Protein AF-A0A3Q2CWY0-F1 (afdb_monomer_lite)

Radius of gyration: 24.49 Å; chains: 1; bounding box: 46×62×68 Å

InterPro domains:
  IPR051336 Rho GTPase-activating Guanine Nucleotide Exchange Factors [PTHR22826] (8-71)

pLDDT: mean 77.72, std 17.14, range [37.5, 96.75]

Organism: Cyprinodon variegatus (NCBI:txid28743)

Sequence (112 aa):
SAHFPFRMLQEIRPLLAVDIIEQLHRQFALLSGGRGKDGAPIITFPEYSGFSEVPEEDFLNVVTYLTSIPRILGLFHPKLDSWTGWFRLWLSAELLITNQRKLLIQMLLRGK

Structure (mmCIF, N/CA/C/O backbone):
data_AF-A0A3Q2CWY0-F1
#
_entry.id   AF-A0A3Q2CWY0-F1
#
loop_
_atom_site.group_PDB
_atom_site.id
_atom_site.type_symbol
_atom_site.label_atom_id
_atom_site.label_alt_id
_atom_site.label_comp_id
_atom_site.label_asym_id
_atom_site.label_entity_id
_atom_site.label_seq_id
_atom_site.pdbx_PDB_ins_code
_atom_site.Cartn_x
_atom_site.Cartn_y
_atom_site.Cartn_z
_atom_site.occupancy
_atom_site.B_iso_or_equiv
_atom_site.auth_seq_id
_atom_site.auth_co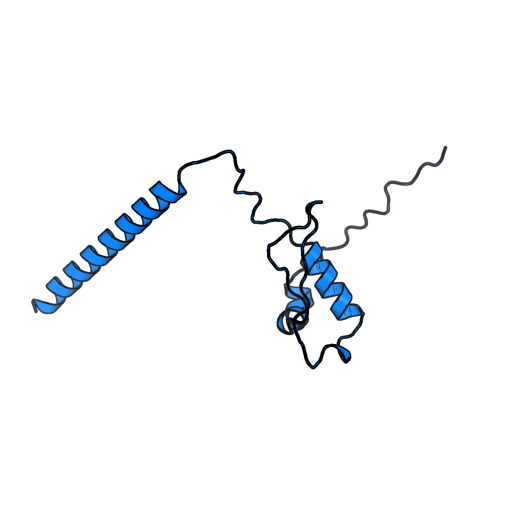mp_id
_atom_site.auth_asym_id
_atom_site.auth_atom_id
_atom_site.pdbx_PDB_model_num
ATOM 1 N N . SER A 1 1 ? 8.763 35.022 -26.796 1.00 37.50 1 SER A N 1
ATOM 2 C CA . SER A 1 1 ? 9.595 34.229 -25.875 1.00 37.50 1 SER A CA 1
ATOM 3 C C . SER A 1 1 ? 8.795 34.028 -24.600 1.00 37.50 1 SER A C 1
ATOM 5 O O . SER A 1 1 ? 8.627 34.980 -23.849 1.00 37.50 1 SER A O 1
ATOM 7 N N . ALA A 1 2 ? 8.150 32.869 -24.439 1.00 42.91 2 ALA A N 1
ATOM 8 C CA . ALA A 1 2 ? 7.319 32.585 -23.271 1.00 42.91 2 ALA A CA 1
ATOM 9 C C . ALA A 1 2 ? 8.239 32.210 -22.105 1.00 42.91 2 ALA A C 1
ATOM 11 O O . ALA A 1 2 ? 8.712 31.082 -21.998 1.00 42.91 2 ALA A O 1
ATOM 12 N N . HIS A 1 3 ? 8.543 33.201 -21.273 1.00 54.94 3 HIS A N 1
ATOM 13 C CA . HIS A 1 3 ? 9.201 33.002 -19.994 1.00 54.94 3 HIS A CA 1
ATOM 14 C C . HIS A 1 3 ? 8.163 32.380 -19.056 1.00 54.94 3 HIS A C 1
ATOM 16 O O . HIS A 1 3 ? 7.392 33.099 -18.427 1.00 54.94 3 HIS A O 1
ATOM 22 N N . PHE A 1 4 ? 8.069 31.049 -19.038 1.00 52.84 4 PHE A N 1
ATOM 23 C CA . PHE A 1 4 ? 7.292 30.347 -18.021 1.00 52.84 4 PHE A CA 1
ATOM 24 C C . PHE A 1 4 ? 7.983 30.595 -16.679 1.00 52.84 4 PHE A C 1
ATOM 26 O O . PHE A 1 4 ? 9.114 30.137 -16.491 1.00 52.84 4 PHE A O 1
ATOM 33 N N . PRO A 1 5 ? 7.376 31.364 -15.759 1.00 52.50 5 PRO A N 1
ATOM 34 C CA . PRO A 1 5 ? 8.017 31.632 -14.494 1.00 52.50 5 PRO A CA 1
ATOM 35 C C . PRO A 1 5 ? 8.062 30.315 -13.717 1.00 52.50 5 PRO A C 1
ATOM 37 O O . PRO A 1 5 ? 7.035 29.678 -13.490 1.00 52.50 5 PRO A O 1
ATOM 40 N N . PHE A 1 6 ? 9.267 29.940 -13.294 1.00 49.19 6 PHE A N 1
ATOM 41 C CA . PHE A 1 6 ? 9.625 28.853 -12.371 1.00 49.19 6 PHE A CA 1
ATOM 42 C C . PHE A 1 6 ? 8.991 29.011 -10.964 1.00 49.19 6 PHE A C 1
ATOM 44 O O . PHE A 1 6 ? 9.577 28.664 -9.945 1.00 49.19 6 PHE A O 1
ATOM 51 N N . ARG A 1 7 ? 7.787 29.581 -10.879 1.00 46.03 7 ARG A N 1
ATOM 52 C CA . ARG A 1 7 ? 7.174 30.128 -9.666 1.00 46.03 7 ARG A CA 1
ATOM 53 C C . ARG A 1 7 ? 5.864 29.422 -9.297 1.00 46.03 7 ARG A C 1
ATOM 55 O O . ARG A 1 7 ? 4.960 30.056 -8.770 1.00 46.03 7 ARG A O 1
ATOM 62 N N . MET A 1 8 ? 5.762 28.124 -9.589 1.00 53.72 8 MET A N 1
ATOM 63 C CA . MET A 1 8 ? 4.641 27.269 -9.160 1.00 53.72 8 MET A CA 1
ATOM 64 C C . MET A 1 8 ? 5.075 25.964 -8.483 1.00 53.72 8 MET A C 1
ATOM 66 O O . MET A 1 8 ? 4.229 25.131 -8.182 1.00 53.72 8 MET A O 1
ATOM 70 N N . LEU A 1 9 ? 6.362 25.787 -8.166 1.00 56.34 9 LEU A N 1
ATOM 71 C CA . LEU A 1 9 ? 6.757 24.822 -7.135 1.00 56.34 9 LEU A CA 1
ATOM 72 C C . LEU A 1 9 ? 6.493 25.460 -5.769 1.00 56.34 9 LEU A C 1
ATOM 74 O O . LEU A 1 9 ? 7.405 25.702 -4.985 1.00 56.34 9 LEU A O 1
ATOM 78 N N . GLN A 1 10 ? 5.234 25.823 -5.521 1.00 49.78 10 GLN A N 1
ATOM 79 C CA . GLN A 1 10 ? 4.768 26.001 -4.159 1.00 49.78 10 GLN A CA 1
ATOM 80 C C . GLN A 1 10 ? 5.096 24.675 -3.465 1.00 49.78 10 GLN A C 1
ATOM 82 O O . GLN A 1 10 ? 4.799 23.617 -4.020 1.00 49.78 10 GLN A O 1
ATOM 87 N N . GLU A 1 11 ? 5.802 24.718 -2.338 1.00 50.69 11 GLU A N 1
ATOM 88 C CA . GLU A 1 11 ? 6.129 23.535 -1.545 1.00 50.69 11 GLU A CA 1
ATOM 89 C C . GLU A 1 11 ? 4.820 22.897 -1.063 1.00 50.69 11 GLU A C 1
ATOM 91 O O . GLU A 1 11 ? 4.323 23.180 0.026 1.00 50.69 11 GLU A O 1
ATOM 96 N N . ILE A 1 12 ? 4.199 22.075 -1.909 1.00 62.41 12 ILE A N 1
ATOM 97 C CA . ILE A 1 12 ? 3.068 21.248 -1.520 1.00 62.41 12 ILE A CA 1
ATOM 98 C C . ILE A 1 12 ? 3.667 20.230 -0.563 1.00 62.41 12 ILE A C 1
ATOM 100 O O . ILE A 1 12 ? 4.416 19.341 -0.976 1.00 62.41 12 ILE A O 1
ATOM 104 N N . ARG A 1 13 ? 3.389 20.410 0.734 1.00 75.75 13 ARG A N 1
ATOM 105 C CA . ARG A 1 13 ? 3.728 19.423 1.757 1.00 75.75 13 ARG A CA 1
ATOM 106 C C . ARG A 1 13 ? 3.235 18.060 1.249 1.00 75.75 13 ARG A C 1
ATOM 108 O O . ARG A 1 13 ? 2.053 17.951 0.921 1.00 75.75 13 ARG A O 1
ATOM 115 N N . PRO A 1 14 ? 4.103 17.040 1.163 1.00 82.25 14 PRO A N 1
ATOM 116 C CA . PRO A 1 14 ? 3.679 15.723 0.716 1.00 82.25 14 PRO A CA 1
ATOM 117 C C . PRO A 1 14 ? 2.610 15.186 1.669 1.00 82.25 14 PRO A C 1
ATOM 119 O O . PRO A 1 14 ? 2.751 15.315 2.886 1.00 82.25 14 PRO A O 1
ATOM 122 N N . LEU A 1 15 ? 1.557 14.588 1.111 1.00 88.06 15 LEU A N 1
ATOM 123 C CA . LEU A 1 15 ? 0.518 13.915 1.884 1.00 88.06 15 LEU A CA 1
ATOM 124 C C . LEU A 1 15 ? 1.159 12.759 2.663 1.00 88.06 15 LEU A C 1
ATOM 126 O O . LEU A 1 15 ? 1.722 11.842 2.058 1.00 88.06 15 LEU A O 1
ATOM 130 N N . LEU A 1 16 ? 1.138 12.816 3.994 1.00 90.75 16 LEU A N 1
ATOM 131 C CA . LEU A 1 16 ? 1.760 11.797 4.836 1.00 90.75 16 LEU A CA 1
ATOM 132 C C . LEU A 1 16 ? 0.740 10.731 5.238 1.00 90.75 16 LEU A C 1
ATOM 134 O O . LEU A 1 16 ? -0.451 10.999 5.348 1.00 90.75 16 LEU A O 1
ATOM 138 N N . ALA A 1 17 ? 1.229 9.534 5.570 1.00 92.62 17 ALA A N 1
ATOM 139 C CA . ALA A 1 17 ? 0.386 8.438 6.060 1.00 92.62 17 ALA A CA 1
ATOM 140 C C . ALA A 1 17 ? -0.456 8.857 7.271 1.00 92.62 17 ALA A C 1
ATOM 142 O O . ALA A 1 17 ? -1.616 8.487 7.385 1.00 92.62 17 ALA A O 1
ATOM 143 N N . VAL A 1 18 ? 0.146 9.648 8.167 1.00 93.25 18 VAL A N 1
ATOM 144 C CA . VAL A 1 18 ? -0.503 10.153 9.382 1.00 93.25 18 VAL A CA 1
ATOM 145 C C . VAL A 1 18 ? -1.672 11.087 9.072 1.00 93.25 18 VAL A C 1
ATOM 147 O O . VAL A 1 18 ? -2.608 11.146 9.858 1.00 93.25 18 VAL A O 1
ATOM 150 N N . ASP A 1 19 ? -1.646 11.774 7.926 1.00 93.75 19 ASP A N 1
ATOM 151 C CA . ASP A 1 19 ? -2.724 12.676 7.523 1.00 93.75 19 ASP A CA 1
ATOM 152 C C . ASP A 1 19 ? -3.958 11.890 7.020 1.00 93.75 19 ASP A C 1
ATOM 154 O O . ASP A 1 19 ? -5.049 12.450 6.976 1.00 93.75 19 ASP A O 1
ATOM 158 N N . ILE A 1 20 ? -3.805 10.604 6.655 1.00 95.06 20 ILE A N 1
ATOM 159 C CA . ILE A 1 20 ? -4.865 9.777 6.042 1.00 95.06 20 ILE A CA 1
ATOM 160 C C . ILE A 1 20 ? -4.987 8.358 6.631 1.00 95.06 20 ILE A C 1
ATOM 162 O O . ILE A 1 20 ? -5.447 7.421 5.972 1.00 95.06 20 ILE A O 1
ATOM 166 N N . ILE A 1 21 ? -4.513 8.159 7.862 1.00 95.31 21 ILE A N 1
ATOM 167 C CA . ILE A 1 21 ? -4.368 6.823 8.461 1.00 95.31 21 ILE A CA 1
ATOM 168 C C . ILE A 1 21 ? -5.708 6.079 8.569 1.00 95.31 21 ILE A C 1
ATOM 170 O O . ILE A 1 21 ? -5.777 4.880 8.303 1.00 95.31 21 ILE A O 1
ATOM 174 N N . GLU A 1 22 ? -6.787 6.802 8.864 1.00 95.19 22 GLU A N 1
ATOM 175 C CA . GLU A 1 22 ? -8.138 6.244 8.965 1.00 95.19 22 GLU A CA 1
ATOM 176 C C . GLU A 1 22 ? -8.657 5.751 7.609 1.00 95.19 22 GLU A C 1
ATOM 178 O O . GLU A 1 22 ? -9.284 4.694 7.524 1.00 95.19 22 GLU A O 1
ATOM 183 N N . GLN A 1 23 ? -8.359 6.468 6.523 1.00 95.50 23 GLN A N 1
ATOM 184 C CA . GLN A 1 23 ? -8.700 6.050 5.165 1.00 95.50 23 GLN A CA 1
ATOM 185 C C . GLN A 1 23 ? -7.894 4.813 4.757 1.00 95.50 23 GLN A C 1
ATOM 187 O O . GLN A 1 23 ? -8.451 3.880 4.176 1.00 95.50 23 GLN A O 1
ATOM 192 N N . LEU A 1 24 ? -6.603 4.765 5.104 1.00 95.00 24 LEU A N 1
ATOM 193 C CA . LEU A 1 24 ? -5.748 3.605 4.839 1.00 95.00 24 LEU A CA 1
ATOM 194 C C . LEU A 1 24 ? -6.234 2.350 5.579 1.00 95.00 24 LEU A C 1
ATOM 196 O O . LEU A 1 24 ? -6.207 1.258 5.008 1.00 95.00 24 LEU A O 1
ATOM 200 N N . HIS A 1 25 ? -6.742 2.493 6.807 1.00 94.44 25 HIS A N 1
ATOM 201 C CA . HIS A 1 25 ? -7.314 1.386 7.582 1.00 94.44 25 HIS A CA 1
ATOM 202 C C . HIS A 1 25 ? -8.585 0.785 6.971 1.00 94.44 25 HIS A C 1
ATOM 204 O O . HIS A 1 25 ? -8.893 -0.371 7.253 1.00 94.44 25 HIS A O 1
ATOM 210 N N . ARG A 1 26 ? -9.304 1.511 6.104 1.00 94.69 26 ARG A N 1
ATOM 211 C CA . ARG A 1 26 ? -10.453 0.947 5.369 1.00 94.69 26 ARG A CA 1
ATOM 212 C C . ARG A 1 26 ? -10.026 -0.073 4.311 1.00 94.69 26 ARG A C 1
ATOM 214 O O . ARG A 1 26 ? -10.850 -0.868 3.878 1.00 94.69 26 ARG A O 1
ATOM 221 N N . GLN A 1 27 ? -8.756 -0.046 3.894 1.00 94.31 27 GLN A N 1
ATOM 222 C CA . GLN A 1 27 ? -8.140 -1.001 2.964 1.00 94.31 27 GLN A CA 1
ATOM 223 C C . GLN A 1 27 ? -8.894 -1.198 1.637 1.00 94.31 27 GLN A C 1
ATOM 225 O O . GLN A 1 27 ? -8.757 -2.234 0.993 1.00 94.31 27 GLN A O 1
ATOM 230 N N . PHE A 1 28 ? -9.640 -0.189 1.178 1.00 95.69 28 PHE A N 1
ATOM 231 C CA . PHE A 1 28 ? -10.353 -0.248 -0.101 1.00 95.69 28 PHE A CA 1
ATOM 232 C C . PHE A 1 28 ? -9.429 -0.138 -1.325 1.00 95.69 28 PHE A C 1
ATOM 234 O O . PHE A 1 28 ? -9.847 -0.409 -2.448 1.00 95.69 28 PHE A O 1
ATOM 241 N N . ALA A 1 29 ? -8.173 0.262 -1.117 1.00 96.06 29 ALA A N 1
ATOM 242 C CA . ALA A 1 29 ? -7.117 0.275 -2.117 1.00 96.06 29 ALA A CA 1
ATOM 243 C C . ALA A 1 29 ? -5.790 -0.144 -1.472 1.00 96.06 29 ALA A C 1
ATOM 245 O O . ALA A 1 29 ? -5.475 0.254 -0.349 1.00 96.06 29 ALA A O 1
ATOM 246 N N . LEU A 1 30 ? -5.005 -0.952 -2.181 1.00 93.00 30 LEU A N 1
ATOM 247 C CA . LEU A 1 30 ? -3.765 -1.544 -1.683 1.00 93.00 30 LEU A CA 1
ATOM 248 C C . LEU A 1 30 ? -2.670 -1.473 -2.746 1.00 93.00 30 LEU A C 1
ATOM 250 O O . LEU A 1 30 ? -2.912 -1.729 -3.925 1.00 93.00 30 LEU A O 1
ATOM 254 N N . LEU A 1 31 ? -1.437 -1.192 -2.327 1.00 92.12 31 LEU A N 1
ATOM 255 C CA . LEU A 1 31 ? -0.267 -1.307 -3.193 1.00 92.12 31 LEU A CA 1
ATOM 256 C C . LEU A 1 31 ? 0.217 -2.765 -3.201 1.00 92.12 31 LEU A C 1
ATOM 258 O O . LEU A 1 31 ? 0.767 -3.246 -2.215 1.00 92.12 31 LEU A O 1
ATOM 262 N N . SER A 1 32 ? 0.046 -3.465 -4.324 1.00 83.94 32 SER A N 1
ATOM 263 C CA . SER A 1 32 ? 0.305 -4.915 -4.446 1.00 83.94 32 SER A CA 1
ATOM 264 C C . SER A 1 32 ? 1.792 -5.322 -4.428 1.00 83.94 32 SER A C 1
ATOM 266 O O . SER A 1 32 ? 2.123 -6.497 -4.556 1.00 83.94 32 SER A O 1
ATOM 268 N N . GLY A 1 33 ? 2.715 -4.362 -4.313 1.00 81.81 33 GLY A N 1
ATOM 269 C CA . GLY A 1 33 ? 4.168 -4.573 -4.383 1.00 81.81 33 GLY A CA 1
ATOM 270 C C . GLY A 1 33 ? 4.716 -4.797 -5.802 1.00 81.81 33 GLY A C 1
ATOM 271 O O . GLY A 1 33 ? 5.888 -4.514 -6.054 1.00 81.81 33 GLY A O 1
ATOM 272 N N . GLY A 1 34 ? 3.876 -5.240 -6.744 1.00 84.38 34 GLY A N 1
ATOM 273 C CA . GLY A 1 34 ? 4.208 -5.374 -8.162 1.00 84.38 34 GLY A CA 1
ATOM 274 C C . GLY A 1 34 ? 4.261 -4.036 -8.909 1.00 84.38 34 GLY A C 1
ATOM 275 O O . GLY A 1 34 ? 3.725 -3.017 -8.463 1.00 84.38 34 GLY A O 1
ATOM 276 N N . ARG A 1 35 ? 4.905 -4.044 -10.082 1.00 85.00 35 ARG A N 1
ATOM 277 C CA . ARG A 1 35 ? 4.940 -2.904 -11.006 1.00 85.00 35 ARG A CA 1
ATOM 278 C C . ARG A 1 35 ? 4.550 -3.312 -12.418 1.00 85.00 35 ARG A C 1
ATOM 280 O O . ARG A 1 35 ? 4.841 -4.428 -12.849 1.00 85.00 35 ARG A O 1
ATOM 287 N N . GLY A 1 36 ? 3.903 -2.386 -13.119 1.00 85.50 36 GLY A N 1
ATOM 288 C CA . GLY A 1 36 ? 3.647 -2.488 -14.549 1.00 85.50 36 GLY A CA 1
ATOM 289 C C . GLY A 1 36 ? 4.946 -2.510 -15.356 1.00 85.50 36 GLY A C 1
ATOM 290 O O . GLY A 1 36 ? 6.040 -2.289 -14.831 1.00 85.50 36 GLY A O 1
ATOM 291 N N . LYS A 1 37 ? 4.831 -2.767 -16.661 1.00 86.88 37 LYS A N 1
ATOM 292 C CA . LYS A 1 37 ? 5.983 -2.828 -17.582 1.00 86.88 37 LYS A CA 1
ATOM 293 C C . LYS A 1 37 ? 6.766 -1.509 -17.661 1.00 86.88 37 LYS A C 1
ATOM 295 O O . LYS A 1 37 ? 7.959 -1.521 -17.930 1.00 86.88 37 LYS A O 1
ATOM 300 N N . ASP A 1 38 ? 6.091 -0.398 -17.413 1.00 87.12 38 ASP A N 1
ATOM 301 C CA . ASP A 1 38 ? 6.606 0.972 -17.340 1.00 87.12 38 ASP A CA 1
ATOM 302 C C . ASP A 1 38 ? 7.152 1.346 -15.950 1.00 87.12 38 ASP A C 1
ATOM 304 O O . ASP A 1 38 ? 7.643 2.453 -15.737 1.00 87.12 38 ASP A O 1
ATOM 308 N N . GLY A 1 39 ? 7.074 0.430 -14.984 1.00 82.50 39 GLY A N 1
ATOM 309 C CA . GLY A 1 39 ? 7.437 0.702 -13.604 1.00 82.50 39 GLY A CA 1
ATOM 310 C C . GLY A 1 39 ? 6.353 1.438 -12.815 1.00 82.50 39 GLY A C 1
ATOM 311 O O . GLY A 1 39 ? 6.648 1.840 -11.687 1.00 82.50 39 GLY A O 1
ATOM 312 N N . ALA A 1 40 ? 5.132 1.601 -13.335 1.00 85.62 40 ALA A N 1
ATOM 313 C CA . ALA A 1 40 ? 4.024 2.173 -12.573 1.00 85.62 40 ALA A CA 1
ATOM 314 C C . ALA A 1 40 ? 3.621 1.249 -11.403 1.00 85.62 40 ALA A C 1
ATOM 316 O O . ALA A 1 40 ? 3.684 0.021 -11.541 1.00 85.62 40 ALA A O 1
ATOM 317 N N . PRO A 1 41 ? 3.237 1.799 -10.235 1.00 88.31 41 PRO A N 1
ATOM 318 C CA . PRO A 1 41 ? 2.739 0.998 -9.121 1.00 88.31 41 PRO A CA 1
ATOM 319 C C . PRO A 1 41 ? 1.455 0.259 -9.514 1.00 88.31 41 PRO A C 1
ATOM 321 O O . PRO A 1 41 ? 0.553 0.848 -10.104 1.00 88.31 41 PRO A O 1
ATOM 324 N N . ILE A 1 42 ? 1.354 -1.024 -9.160 1.00 91.00 42 ILE A N 1
ATOM 325 C CA . ILE A 1 42 ? 0.106 -1.777 -9.327 1.00 91.00 42 ILE A CA 1
ATOM 326 C C . ILE A 1 42 ? -0.729 -1.615 -8.056 1.00 91.00 42 ILE A C 1
ATOM 328 O O . ILE A 1 42 ? -0.388 -2.160 -6.999 1.00 91.00 42 ILE A O 1
ATOM 332 N N . ILE A 1 43 ? -1.832 -0.881 -8.177 1.00 93.38 43 ILE A N 1
ATOM 333 C CA . ILE A 1 43 ? -2.831 -0.709 -7.120 1.00 93.38 43 ILE A CA 1
ATOM 334 C C . ILE A 1 43 ? -3.949 -1.730 -7.330 1.00 93.38 43 ILE A C 1
ATOM 336 O O . ILE A 1 43 ? -4.393 -1.960 -8.453 1.00 93.38 43 ILE A O 1
ATOM 340 N N . THR A 1 44 ? -4.379 -2.371 -6.250 1.00 93.88 44 THR A N 1
ATOM 341 C CA . THR A 1 44 ? -5.483 -3.335 -6.228 1.00 93.88 44 THR A CA 1
ATOM 342 C C . THR A 1 44 ? -6.625 -2.788 -5.386 1.00 93.88 44 THR A C 1
ATOM 344 O O . THR A 1 44 ? -6.384 -2.218 -4.325 1.00 93.88 44 THR A O 1
ATOM 347 N N . PHE A 1 45 ? -7.854 -2.999 -5.849 1.00 94.62 45 PHE A N 1
ATOM 348 C CA . PHE A 1 45 ? -9.084 -2.638 -5.149 1.00 94.62 45 PHE A CA 1
ATOM 349 C C . PHE A 1 45 ? -9.772 -3.931 -4.696 1.00 94.62 45 PHE A C 1
ATOM 351 O O . PHE A 1 45 ? -10.418 -4.585 -5.519 1.00 94.62 45 PHE A O 1
ATOM 358 N N . PRO A 1 46 ? -9.547 -4.385 -3.449 1.00 93.94 46 PRO A N 1
ATOM 359 C CA . PRO A 1 46 ? -10.245 -5.549 -2.918 1.00 93.94 46 PRO A CA 1
ATOM 360 C C . PRO A 1 46 ? -11.738 -5.253 -2.732 1.00 93.94 46 PRO A C 1
ATOM 362 O O . PRO A 1 46 ? -12.183 -4.107 -2.800 1.00 93.94 46 PRO A O 1
ATOM 365 N N . GLU A 1 47 ? -12.516 -6.298 -2.461 1.00 94.12 47 GLU A N 1
ATOM 366 C CA . GLU A 1 47 ? -13.911 -6.129 -2.071 1.00 94.12 47 GLU A CA 1
ATOM 367 C C . GLU A 1 47 ? -13.994 -5.352 -0.750 1.00 94.12 47 GLU A C 1
ATOM 369 O O . GLU A 1 47 ? -13.446 -5.765 0.273 1.00 94.12 47 GLU A O 1
ATOM 374 N N . TYR A 1 48 ? -14.677 -4.210 -0.785 1.00 94.12 48 TYR A N 1
ATOM 375 C CA . TYR A 1 48 ? -14.942 -3.372 0.376 1.00 94.12 48 TYR A CA 1
ATOM 376 C C . TYR A 1 48 ? -16.407 -2.937 0.336 1.00 94.12 48 TYR A C 1
ATOM 378 O O . TYR A 1 48 ? -16.818 -2.183 -0.545 1.00 94.12 48 TYR A O 1
ATOM 386 N N . SER A 1 49 ? -17.210 -3.422 1.285 1.00 92.88 49 SER A N 1
ATOM 387 C CA . SER A 1 49 ? -18.667 -3.225 1.284 1.00 92.88 49 SER A CA 1
ATOM 388 C C . SER A 1 49 ? -19.089 -1.757 1.396 1.00 92.88 49 SER A C 1
ATOM 390 O O . SER A 1 49 ? -20.148 -1.393 0.903 1.00 92.88 49 SER A O 1
ATOM 392 N N . GLY A 1 50 ? -18.258 -0.912 2.015 1.00 93.12 50 GLY A N 1
ATOM 393 C CA . GLY A 1 50 ? -18.491 0.528 2.148 1.00 93.12 50 GLY A CA 1
ATOM 394 C C . GLY A 1 50 ? -17.938 1.364 0.993 1.00 93.12 50 GLY A C 1
ATOM 395 O O . GLY A 1 50 ? -17.863 2.581 1.123 1.00 93.12 50 GLY A O 1
ATOM 396 N N . PHE A 1 51 ? -17.497 0.757 -0.118 1.00 93.50 51 PHE A N 1
ATOM 397 C CA . PHE A 1 51 ? -16.804 1.494 -1.184 1.00 93.50 51 PHE A CA 1
ATOM 398 C C . PHE A 1 51 ? -17.662 2.599 -1.804 1.00 93.50 51 PHE A C 1
ATOM 400 O O . PHE A 1 51 ? -17.154 3.677 -2.090 1.00 93.50 51 PHE A O 1
ATOM 407 N N . SER A 1 52 ? -18.969 2.366 -1.946 1.00 92.94 52 SER A N 1
ATOM 408 C CA . SER A 1 52 ? -19.920 3.362 -2.459 1.00 92.94 52 SER A CA 1
ATOM 409 C C . SER A 1 52 ? -20.085 4.587 -1.559 1.00 92.94 52 SER A C 1
ATOM 411 O O . SER A 1 52 ? -20.583 5.609 -2.018 1.00 92.94 52 SER A O 1
ATOM 413 N N . GLU A 1 53 ? -19.706 4.480 -0.286 1.00 95.25 53 GLU A N 1
ATOM 414 C CA . GLU A 1 53 ? -19.810 5.552 0.708 1.00 95.25 53 GLU A CA 1
ATOM 415 C C . GLU A 1 53 ? -18.489 6.318 0.877 1.00 95.25 53 GLU A C 1
ATOM 417 O O . GLU A 1 53 ? -18.442 7.303 1.612 1.00 95.25 53 GLU A O 1
ATOM 422 N N . VAL A 1 54 ? -17.408 5.886 0.212 1.00 95.00 54 VAL A N 1
ATOM 423 C CA . VAL A 1 54 ? -16.106 6.561 0.274 1.00 95.00 54 VAL A CA 1
ATOM 424 C C . VAL A 1 54 ? -16.194 7.901 -0.467 1.00 95.00 54 VAL A C 1
ATOM 426 O O . VAL A 1 54 ? -16.485 7.910 -1.665 1.00 95.00 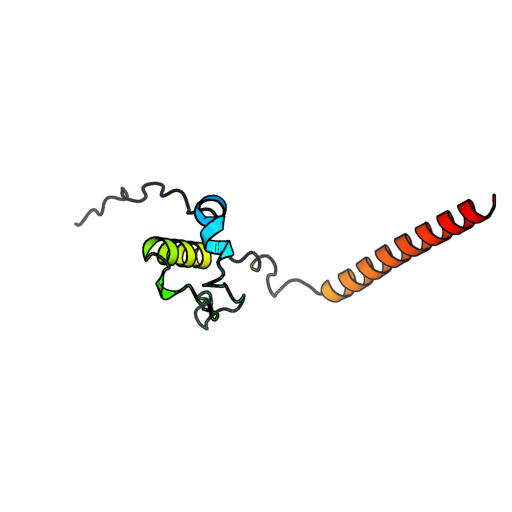54 VAL A O 1
ATOM 429 N N . PRO A 1 55 ? -15.910 9.036 0.200 1.00 96.75 55 PRO A N 1
ATOM 430 C CA . PRO A 1 55 ? -15.835 10.330 -0.466 1.00 96.75 55 PRO A CA 1
ATOM 431 C C . PRO A 1 55 ? -14.763 10.343 -1.562 1.00 96.75 55 PRO A C 1
ATOM 433 O O . PRO A 1 55 ? -13.692 9.756 -1.404 1.00 96.75 55 PRO A O 1
ATOM 436 N N . GLU A 1 56 ? -15.010 11.077 -2.647 1.00 96.38 56 GLU A N 1
ATOM 437 C CA . GLU A 1 56 ? -14.048 11.214 -3.752 1.00 96.38 56 GLU A CA 1
ATOM 438 C C . GLU A 1 56 ? -12.689 11.752 -3.273 1.00 96.38 56 GLU A C 1
ATOM 440 O O . GLU A 1 56 ? -11.641 11.275 -3.702 1.00 96.38 56 GLU A O 1
ATOM 445 N N . GLU A 1 57 ? -12.696 12.688 -2.321 1.00 95.44 57 GLU A N 1
ATOM 446 C CA . GLU A 1 57 ? -11.480 13.230 -1.710 1.00 95.44 57 GLU A CA 1
ATOM 447 C C . GLU A 1 57 ? -10.668 12.154 -0.971 1.00 95.44 57 GLU A C 1
ATOM 449 O O . GLU A 1 57 ? -9.458 12.058 -1.168 1.00 95.44 57 GLU A O 1
ATOM 454 N N . ASP A 1 58 ? -11.319 11.296 -0.177 1.00 95.81 58 ASP A N 1
ATOM 455 C CA . ASP A 1 58 ? -10.659 10.187 0.527 1.00 95.81 58 ASP A CA 1
ATOM 456 C C . ASP A 1 58 ? -10.046 9.198 -0.472 1.00 95.81 58 ASP A C 1
ATOM 458 O O . ASP A 1 58 ? -8.912 8.740 -0.296 1.00 95.81 58 ASP A O 1
ATOM 462 N N . PHE A 1 59 ? -10.775 8.890 -1.546 1.00 95.81 59 PHE A N 1
ATOM 463 C CA . PHE A 1 59 ? -10.285 8.035 -2.621 1.00 95.81 59 PHE A CA 1
ATOM 464 C C . PHE A 1 59 ? -9.034 8.628 -3.283 1.00 95.81 59 PHE A C 1
ATOM 466 O O . PHE A 1 59 ? -8.007 7.949 -3.394 1.00 95.81 59 PHE A O 1
ATOM 473 N N . LEU A 1 60 ? -9.095 9.900 -3.685 1.00 95.56 60 LEU A N 1
ATOM 474 C CA . LEU A 1 60 ? -7.978 10.601 -4.317 1.00 95.56 60 LEU A CA 1
ATOM 475 C C . LEU A 1 60 ? -6.772 10.701 -3.385 1.00 95.56 60 LEU A C 1
ATOM 477 O O . LEU A 1 60 ? -5.646 10.469 -3.829 1.00 95.56 60 LEU A O 1
ATOM 481 N N . ASN A 1 61 ? -6.991 10.983 -2.103 1.00 95.06 61 ASN A N 1
ATOM 482 C CA . ASN A 1 61 ? -5.943 11.050 -1.091 1.00 95.06 61 ASN A CA 1
ATOM 483 C C . ASN A 1 61 ? -5.237 9.701 -0.922 1.00 95.06 61 ASN A C 1
ATOM 485 O O . ASN A 1 61 ? -4.006 9.645 -0.942 1.00 95.06 61 ASN A O 1
ATOM 489 N N . VAL A 1 62 ? -5.990 8.600 -0.841 1.00 95.81 62 VAL A N 1
ATOM 490 C CA . VAL A 1 62 ? -5.411 7.252 -0.746 1.00 95.81 62 VAL A CA 1
ATOM 491 C C . VAL A 1 62 ? -4.627 6.894 -2.008 1.00 95.81 62 VAL A C 1
ATOM 493 O O . VAL A 1 62 ? -3.482 6.459 -1.905 1.00 95.81 62 VAL A O 1
ATOM 496 N N . VAL A 1 63 ? -5.179 7.108 -3.205 1.00 94.12 63 VAL A N 1
ATOM 497 C CA . VAL A 1 63 ? -4.474 6.800 -4.465 1.00 94.12 63 VAL A CA 1
ATOM 498 C C . VAL A 1 63 ? -3.228 7.674 -4.635 1.00 94.12 63 VAL A C 1
ATOM 500 O O . VAL A 1 63 ? -2.164 7.170 -5.005 1.00 94.12 63 VAL A O 1
ATOM 503 N N . THR A 1 64 ? -3.316 8.963 -4.315 1.00 93.19 64 THR A N 1
ATOM 504 C CA . THR A 1 64 ? -2.176 9.892 -4.352 1.00 93.19 64 THR A CA 1
ATOM 505 C C . THR A 1 64 ? -1.095 9.454 -3.373 1.00 93.19 64 THR A C 1
ATOM 507 O O . THR A 1 64 ? 0.074 9.354 -3.745 1.00 93.19 64 THR A O 1
ATOM 510 N N . TYR A 1 65 ? -1.472 9.099 -2.145 1.00 93.38 65 TYR A N 1
ATOM 511 C CA . TYR A 1 65 ? -0.529 8.575 -1.168 1.00 93.38 65 TYR A CA 1
ATOM 512 C C . TYR A 1 65 ? 0.129 7.280 -1.663 1.00 93.38 65 TYR A C 1
ATOM 514 O O . TYR A 1 65 ? 1.355 7.224 -1.739 1.00 93.38 65 TYR A O 1
ATOM 522 N N . LEU A 1 66 ? -0.646 6.275 -2.088 1.00 92.81 66 LEU A N 1
ATOM 523 C CA . LEU A 1 66 ? -0.118 4.986 -2.558 1.00 92.81 66 LEU A CA 1
ATOM 524 C C . LEU A 1 66 ? 0.805 5.128 -3.779 1.00 92.81 66 LEU A C 1
ATOM 526 O O . LEU A 1 66 ? 1.807 4.417 -3.871 1.00 92.81 66 LEU A O 1
ATOM 530 N N . THR A 1 67 ? 0.499 6.045 -4.703 1.00 89.00 67 THR A N 1
ATOM 531 C CA . THR A 1 67 ? 1.354 6.333 -5.870 1.00 89.00 67 THR A CA 1
ATOM 532 C C . THR A 1 67 ? 2.600 7.142 -5.510 1.00 89.00 67 THR A C 1
ATOM 534 O O . THR A 1 67 ? 3.622 7.002 -6.184 1.00 89.00 67 THR A O 1
ATOM 537 N N . SER A 1 68 ? 2.550 7.932 -4.432 1.00 87.69 68 SER A N 1
ATOM 538 C CA . SER A 1 68 ? 3.695 8.696 -3.929 1.00 87.69 68 SER A CA 1
ATOM 539 C C . SER A 1 68 ? 4.732 7.841 -3.202 1.00 87.69 68 SER A C 1
ATOM 541 O O . SER A 1 68 ? 5.882 8.269 -3.117 1.00 87.69 68 SER A O 1
ATOM 543 N N . ILE A 1 69 ? 4.365 6.646 -2.704 1.00 86.06 69 ILE A N 1
ATOM 544 C CA . ILE A 1 69 ? 5.276 5.764 -1.960 1.00 86.06 69 ILE A CA 1
ATOM 545 C C . ILE A 1 69 ? 6.474 5.403 -2.857 1.00 86.06 69 ILE A C 1
ATOM 547 O O . ILE A 1 69 ? 6.340 4.619 -3.810 1.00 86.06 69 ILE A O 1
ATOM 551 N N . PRO A 1 70 ? 7.675 5.939 -2.561 1.00 72.00 70 PRO A N 1
ATOM 552 C CA . PRO A 1 70 ? 8.861 5.600 -3.317 1.00 72.00 70 PRO A CA 1
ATOM 553 C C . PRO A 1 70 ? 9.246 4.152 -3.010 1.00 72.00 70 PRO A C 1
ATOM 555 O O . PRO A 1 70 ? 8.969 3.610 -1.939 1.00 72.00 70 PRO A O 1
ATOM 558 N N . ARG A 1 71 ? 9.922 3.493 -3.953 1.00 65.94 71 ARG A N 1
ATOM 559 C CA . ARG A 1 71 ? 10.422 2.132 -3.728 1.00 65.94 71 ARG A CA 1
ATOM 560 C C . ARG A 1 71 ? 11.384 2.140 -2.539 1.00 65.94 71 ARG A C 1
ATOM 562 O O . ARG A 1 71 ? 12.526 2.552 -2.694 1.00 65.94 71 ARG A O 1
ATOM 569 N N . ILE A 1 72 ? 10.999 1.556 -1.407 1.00 55.12 72 ILE A N 1
ATOM 570 C CA . ILE A 1 72 ? 11.991 1.091 -0.420 1.00 55.12 72 ILE A CA 1
ATOM 571 C C . ILE A 1 72 ? 12.797 -0.089 -1.005 1.00 55.12 72 ILE A C 1
ATOM 573 O O . ILE A 1 72 ? 13.949 -0.317 -0.651 1.00 55.12 72 ILE A O 1
ATOM 577 N N . LEU A 1 73 ? 12.270 -0.757 -2.036 1.00 49.44 73 LEU A N 1
ATOM 578 C CA . LEU A 1 73 ? 12.967 -1.800 -2.787 1.00 49.44 73 LEU A CA 1
ATOM 579 C C . LEU A 1 73 ? 13.766 -1.247 -3.986 1.00 49.44 73 LEU A C 1
ATOM 581 O O . LEU A 1 73 ? 13.667 -1.756 -5.104 1.00 49.44 73 LEU A O 1
ATOM 585 N N . GLY A 1 74 ? 14.490 -0.148 -3.768 1.00 48.25 74 GLY A N 1
ATOM 586 C CA . GLY A 1 74 ? 15.563 0.359 -4.635 1.00 48.25 74 GLY A CA 1
ATOM 587 C C . GLY A 1 74 ? 16.964 0.177 -4.031 1.00 48.25 74 GLY A C 1
ATOM 588 O O . GLY A 1 74 ? 17.948 0.319 -4.746 1.00 48.25 74 GLY A O 1
ATOM 589 N N . LEU A 1 75 ? 17.064 -0.188 -2.745 1.00 47.84 75 LEU A N 1
ATOM 590 C CA . LEU A 1 75 ? 18.343 -0.498 -2.087 1.00 47.84 75 LEU A CA 1
ATOM 591 C C . LEU A 1 75 ? 18.868 -1.908 -2.397 1.00 47.84 75 LEU A C 1
ATOM 593 O O . LEU A 1 75 ? 20.026 -2.198 -2.129 1.00 47.84 75 LEU A O 1
ATOM 597 N N . PHE A 1 76 ? 18.062 -2.762 -3.030 1.00 46.47 76 PHE A N 1
ATOM 598 C CA . PHE A 1 76 ? 18.550 -3.986 -3.662 1.00 46.47 76 PHE A CA 1
ATOM 599 C C . PHE A 1 76 ? 18.793 -3.715 -5.145 1.00 46.47 76 PHE A C 1
ATOM 601 O O . PHE A 1 76 ? 17.970 -4.006 -6.014 1.00 46.47 76 PHE A O 1
ATOM 608 N N . HIS A 1 77 ? 19.932 -3.087 -5.420 1.00 43.75 77 HIS A N 1
ATOM 609 C CA . HIS A 1 77 ? 20.509 -3.041 -6.753 1.00 43.75 77 HIS A CA 1
ATOM 610 C C . HIS A 1 77 ? 20.773 -4.490 -7.223 1.00 43.75 77 HIS A C 1
ATOM 612 O O . HIS A 1 77 ? 21.515 -5.194 -6.544 1.00 43.75 77 HIS A O 1
ATOM 618 N N . PRO A 1 78 ? 20.247 -4.963 -8.373 1.00 50.88 78 PRO A N 1
ATOM 619 C CA . PRO A 1 78 ? 20.399 -6.359 -8.821 1.00 50.88 78 PRO A CA 1
ATOM 620 C C . PRO A 1 78 ? 21.835 -6.804 -9.159 1.00 50.88 78 PRO A C 1
ATOM 622 O O . PRO A 1 78 ? 22.018 -7.884 -9.718 1.00 50.88 78 PRO A O 1
ATOM 625 N N . LYS A 1 79 ? 22.855 -5.977 -8.891 1.00 50.44 79 LYS A N 1
ATOM 626 C CA . LYS A 1 79 ? 24.258 -6.248 -9.240 1.00 50.44 79 LYS A CA 1
ATOM 627 C C . LYS A 1 79 ? 25.213 -6.379 -8.044 1.00 50.44 79 LYS A C 1
ATOM 629 O O . LYS A 1 79 ? 26.404 -6.567 -8.258 1.00 50.44 79 LYS A O 1
ATOM 634 N N . LEU A 1 80 ? 24.705 -6.348 -6.816 1.00 44.81 80 LEU A N 1
ATOM 635 C CA . LEU A 1 80 ? 25.375 -6.824 -5.599 1.00 44.81 80 LEU A CA 1
ATOM 636 C C . LEU A 1 80 ? 24.290 -7.602 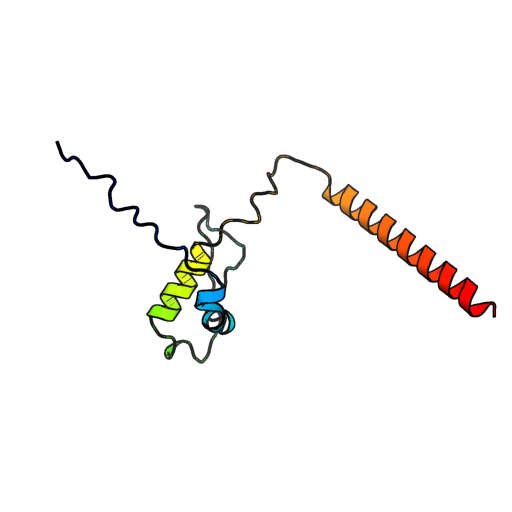-4.826 1.00 44.81 80 LEU A C 1
ATOM 638 O O . LEU A 1 80 ? 23.200 -7.071 -4.672 1.00 44.81 80 LEU A O 1
ATOM 642 N N . ASP A 1 81 ? 24.422 -8.833 -4.336 1.00 47.03 81 ASP A N 1
ATOM 643 C CA . ASP A 1 81 ? 25.557 -9.714 -4.077 1.00 47.03 81 ASP A CA 1
ATOM 644 C C . ASP A 1 81 ? 25.021 -11.017 -3.409 1.00 47.03 81 ASP A C 1
ATOM 646 O O . ASP A 1 81 ? 23.879 -11.090 -2.952 1.00 47.03 81 ASP A O 1
ATOM 650 N N . SER A 1 82 ? 25.827 -12.085 -3.369 1.00 60.28 82 SER A N 1
ATOM 651 C CA . SER A 1 82 ? 25.513 -13.454 -2.898 1.00 60.28 82 SER A CA 1
ATOM 652 C C . SER A 1 82 ? 25.190 -13.605 -1.395 1.00 6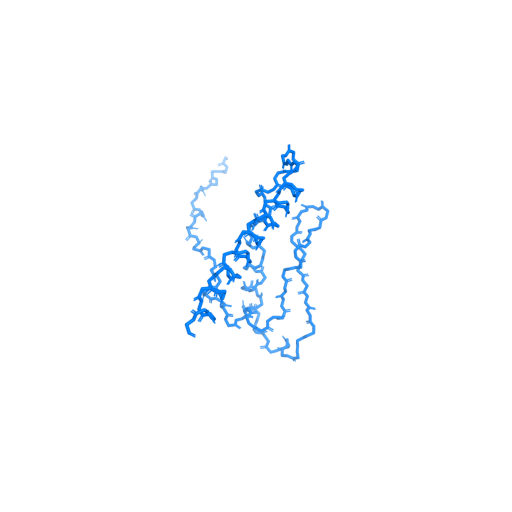0.28 82 SER A C 1
ATOM 654 O O . SER A 1 82 ? 25.428 -14.660 -0.800 1.00 60.28 82 SER A O 1
ATOM 656 N N . TRP A 1 83 ? 24.668 -12.570 -0.743 1.00 54.44 83 TRP A N 1
ATOM 657 C CA . TRP A 1 83 ? 24.485 -12.538 0.706 1.00 54.44 83 TRP A CA 1
ATOM 658 C C . TRP A 1 83 ? 23.194 -13.168 1.180 1.00 54.44 83 TRP A C 1
ATOM 660 O O . TRP A 1 83 ? 23.097 -13.442 2.359 1.00 54.44 83 TRP A O 1
ATOM 670 N N . THR A 1 84 ? 22.220 -13.493 0.333 1.00 64.94 84 THR A N 1
ATOM 671 C CA . THR A 1 84 ? 21.031 -14.228 0.809 1.00 64.94 84 THR A CA 1
ATOM 672 C C . THR A 1 84 ? 21.409 -15.592 1.400 1.00 64.94 84 THR A C 1
ATOM 674 O O . THR A 1 84 ? 20.838 -16.009 2.407 1.00 64.94 84 THR A O 1
ATOM 677 N N . GLY A 1 85 ? 22.423 -16.256 0.837 1.00 70.75 85 GLY A N 1
ATOM 678 C CA . GLY A 1 85 ? 22.990 -17.492 1.381 1.00 70.75 85 GLY A CA 1
ATOM 679 C C . GLY A 1 85 ? 23.746 -17.260 2.689 1.00 70.75 85 GLY A C 1
ATOM 680 O O . GLY A 1 85 ? 23.427 -17.874 3.705 1.00 70.75 85 GLY A O 1
ATOM 681 N N . TRP A 1 86 ? 24.701 -16.327 2.692 1.00 72.06 86 TRP A N 1
ATOM 682 C CA . TRP A 1 86 ? 25.501 -16.012 3.881 1.00 72.06 86 TRP A CA 1
ATOM 683 C C . TRP A 1 86 ? 24.686 -15.387 5.017 1.00 72.06 86 TRP A C 1
ATOM 685 O O . TRP A 1 86 ? 24.933 -15.704 6.169 1.00 72.06 86 TRP A O 1
ATOM 695 N N . PHE A 1 87 ? 23.669 -14.583 4.717 1.00 75.38 87 PHE A N 1
ATOM 696 C CA . PHE A 1 87 ? 22.730 -14.003 5.676 1.00 75.38 87 PHE A CA 1
ATOM 697 C C . PHE A 1 87 ? 21.859 -15.083 6.313 1.00 75.38 87 PHE A C 1
ATOM 699 O O . PHE A 1 87 ? 21.669 -15.071 7.524 1.00 75.38 87 PHE A O 1
ATOM 706 N N . ARG A 1 88 ? 21.389 -16.074 5.538 1.00 69.69 88 ARG A N 1
ATOM 707 C CA . ARG A 1 88 ? 20.687 -17.243 6.098 1.00 69.69 88 ARG A CA 1
ATOM 708 C C . ARG A 1 88 ? 21.602 -18.082 6.985 1.00 69.69 88 ARG A C 1
ATOM 710 O O . ARG A 1 88 ? 21.155 -18.523 8.040 1.00 69.69 88 ARG A O 1
ATOM 717 N N . LEU A 1 89 ? 22.860 -18.286 6.594 1.00 77.75 89 LEU A N 1
ATOM 718 C CA . LEU A 1 89 ? 23.838 -19.020 7.404 1.00 77.75 89 LEU A CA 1
ATOM 719 C C . LEU A 1 89 ? 24.220 -18.255 8.678 1.00 77.75 89 LEU A C 1
ATOM 721 O O . LEU A 1 89 ? 24.251 -18.846 9.752 1.00 77.75 89 LEU A O 1
ATOM 725 N N . TRP A 1 90 ? 24.434 -16.945 8.579 1.00 82.62 90 TRP A N 1
ATOM 726 C CA . TRP A 1 90 ? 24.723 -16.063 9.706 1.00 82.62 90 TRP A CA 1
ATOM 727 C C . TRP A 1 90 ? 23.547 -15.993 10.684 1.00 82.62 90 TRP A C 1
ATOM 729 O O . TRP A 1 90 ? 23.735 -16.227 11.871 1.00 82.62 90 TRP A O 1
ATOM 739 N N . LEU A 1 91 ? 22.319 -15.791 10.192 1.00 81.06 91 LEU A N 1
ATOM 740 C CA . LEU A 1 91 ? 21.111 -15.799 11.020 1.00 81.06 91 LEU A CA 1
ATOM 741 C C . LEU A 1 91 ? 20.904 -17.163 11.696 1.00 81.06 91 LEU A C 1
ATOM 743 O O . LEU A 1 91 ? 20.516 -17.230 12.859 1.00 81.06 91 LEU A O 1
ATOM 747 N N . SER A 1 92 ? 21.198 -18.257 10.985 1.00 78.81 92 SER A N 1
ATOM 748 C CA . SER A 1 92 ? 21.138 -19.612 11.549 1.00 78.81 92 SER A CA 1
ATOM 749 C C . SER A 1 92 ? 22.202 -19.828 12.632 1.00 78.81 92 SER A C 1
ATOM 751 O O . SER A 1 92 ? 21.908 -20.447 13.654 1.00 78.81 92 SER A O 1
ATOM 753 N N . ALA A 1 93 ? 23.413 -19.292 12.450 1.00 80.19 93 ALA A N 1
ATOM 754 C CA . ALA A 1 93 ? 24.471 -19.314 13.458 1.00 80.19 93 ALA A CA 1
ATOM 755 C C . ALA A 1 93 ? 24.105 -18.465 14.689 1.00 80.19 93 ALA A C 1
ATOM 757 O O . ALA A 1 93 ? 24.252 -18.939 15.813 1.00 80.19 93 ALA A O 1
ATOM 758 N N . GLU A 1 94 ? 23.555 -17.264 14.499 1.00 81.50 94 GLU A N 1
ATOM 759 C CA . GLU A 1 94 ? 23.111 -16.378 15.582 1.00 81.50 94 GLU A CA 1
ATOM 760 C C . GLU A 1 94 ? 21.981 -17.026 16.402 1.00 81.50 94 GLU A C 1
ATOM 762 O O . GLU A 1 94 ? 22.033 -17.074 17.635 1.00 81.50 94 GLU A O 1
ATO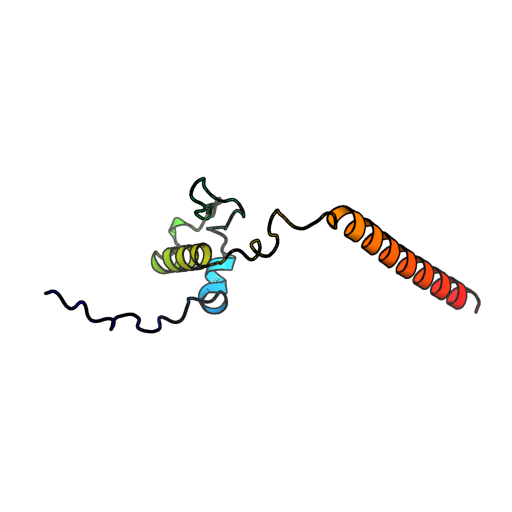M 767 N N . LEU A 1 95 ? 20.988 -17.627 15.734 1.00 76.31 95 LEU A N 1
ATOM 768 C CA . LEU A 1 95 ? 19.909 -18.371 16.393 1.00 76.31 95 LEU A CA 1
ATOM 769 C C . LEU A 1 95 ? 20.427 -19.610 17.136 1.00 76.31 95 LEU A C 1
ATOM 771 O O . LEU A 1 95 ? 19.965 -19.885 18.247 1.00 76.31 95 LEU A O 1
ATOM 775 N N . LEU A 1 96 ? 21.405 -20.332 16.579 1.00 79.06 96 LEU A N 1
ATOM 776 C CA . LEU A 1 96 ? 22.056 -21.456 17.256 1.00 79.06 96 LEU A CA 1
ATOM 777 C C . LEU A 1 96 ? 22.797 -20.987 18.514 1.00 79.06 96 LEU A C 1
ATOM 779 O O . LEU A 1 96 ? 22.607 -21.576 19.577 1.00 79.06 96 LEU A O 1
ATOM 783 N N . ILE A 1 97 ? 23.577 -19.906 18.430 1.00 72.81 97 ILE A N 1
ATOM 784 C CA . ILE A 1 97 ? 24.287 -19.313 19.575 1.00 72.81 97 ILE A CA 1
ATOM 785 C C . ILE A 1 97 ? 23.286 -18.889 20.657 1.00 72.81 97 ILE A C 1
ATOM 787 O O . ILE A 1 97 ? 23.488 -19.167 21.842 1.00 72.81 97 ILE A O 1
ATOM 791 N N . THR A 1 98 ? 22.172 -18.275 20.259 1.00 72.12 98 THR A N 1
ATOM 792 C CA . THR A 1 98 ? 21.117 -17.845 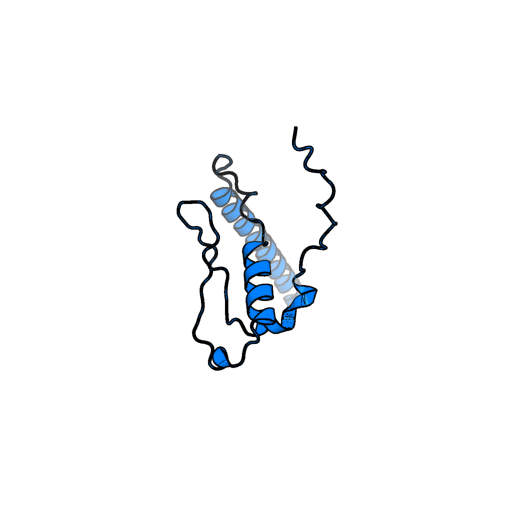21.184 1.00 72.12 98 THR A CA 1
ATOM 793 C C . THR A 1 98 ? 20.437 -19.041 21.857 1.00 72.12 98 THR A C 1
ATOM 795 O O . THR A 1 98 ? 20.205 -19.021 23.068 1.00 72.12 98 THR A O 1
ATOM 798 N N . ASN A 1 99 ? 20.163 -20.111 21.105 1.00 76.62 99 ASN A N 1
ATOM 799 C CA . ASN A 1 99 ? 19.586 -21.343 21.643 1.00 76.62 99 ASN A CA 1
ATOM 800 C C . ASN A 1 99 ? 20.549 -22.072 22.589 1.00 76.62 99 ASN A C 1
ATOM 802 O O . ASN A 1 99 ? 20.120 -22.501 23.658 1.00 76.62 99 ASN A O 1
ATOM 806 N N . GLN A 1 100 ? 21.843 -22.151 22.264 1.00 74.69 100 GLN A N 1
ATOM 807 C CA . GLN A 1 100 ? 22.851 -22.746 23.150 1.00 74.69 100 GLN A CA 1
ATOM 808 C C . GLN A 1 100 ? 22.999 -21.948 24.453 1.00 74.69 100 GLN A C 1
ATOM 810 O O . GLN A 1 100 ? 23.027 -22.530 25.537 1.00 74.69 100 GLN A O 1
ATOM 815 N N . ARG A 1 101 ? 22.995 -20.609 24.381 1.00 72.19 101 ARG A N 1
ATOM 816 C CA . ARG A 1 101 ? 23.008 -19.740 25.572 1.00 72.19 101 ARG A CA 1
ATOM 817 C C . ARG A 1 101 ? 21.761 -19.928 26.439 1.00 72.19 101 ARG A C 1
ATOM 819 O O . ARG A 1 101 ? 21.884 -20.022 27.658 1.00 72.19 101 ARG A O 1
ATOM 826 N N . LYS A 1 102 ? 20.572 -20.039 25.835 1.00 77.25 102 LYS A N 1
ATOM 827 C CA . LYS A 1 102 ? 19.326 -20.341 26.565 1.00 77.25 102 LYS A CA 1
ATOM 828 C C . LYS A 1 102 ? 19.370 -21.714 27.239 1.00 77.25 102 LYS A C 1
ATOM 830 O O . LYS A 1 102 ? 18.928 -21.830 28.380 1.00 77.25 102 LYS A O 1
ATOM 835 N N . LEU A 1 103 ? 19.914 -22.730 26.567 1.00 72.50 103 LEU A N 1
ATOM 836 C CA . LEU A 1 103 ? 20.063 -24.076 27.123 1.00 72.50 103 LEU A CA 1
ATOM 837 C C . LEU A 1 103 ? 21.029 -24.082 28.317 1.00 72.50 103 LEU A C 1
ATOM 839 O O . LEU A 1 103 ? 20.697 -24.636 29.360 1.00 72.50 103 LEU A O 1
ATOM 843 N N . LEU A 1 104 ? 22.173 -23.402 28.202 1.00 70.69 104 LEU A N 1
ATOM 844 C CA . LEU A 1 104 ? 23.156 -23.282 29.282 1.00 70.69 104 LEU A CA 1
ATOM 845 C C . LEU A 1 104 ? 22.555 -22.595 30.517 1.00 70.69 104 LEU A C 1
ATOM 847 O O . LEU A 1 104 ? 22.708 -23.082 31.633 1.00 70.69 104 LEU A O 1
ATOM 851 N N . ILE A 1 105 ? 21.817 -21.498 30.321 1.00 74.69 105 ILE A N 1
ATOM 852 C CA . ILE A 1 105 ? 21.126 -20.793 31.411 1.00 74.69 105 ILE A CA 1
ATOM 853 C C . ILE A 1 105 ? 20.071 -21.700 32.060 1.00 74.69 105 ILE A C 1
ATOM 855 O O . ILE A 1 105 ? 19.997 -21.771 33.282 1.00 74.69 105 ILE A O 1
ATOM 859 N N . GLN A 1 106 ? 19.295 -22.446 31.270 1.00 72.12 106 GLN A N 1
ATOM 860 C CA . GLN A 1 106 ? 18.336 -23.433 31.782 1.00 72.12 106 GLN A CA 1
ATOM 861 C C . GLN A 1 106 ? 19.015 -24.556 32.583 1.00 72.12 106 GLN A C 1
ATOM 863 O O . GLN A 1 106 ? 18.504 -24.949 33.629 1.00 72.12 106 GLN A O 1
ATOM 868 N N . MET A 1 107 ? 20.167 -25.058 32.130 1.00 76.38 107 MET A N 1
ATOM 869 C CA . MET A 1 107 ? 20.940 -26.075 32.853 1.00 76.38 107 MET A CA 1
ATOM 870 C C . MET A 1 107 ? 21.493 -25.529 34.176 1.00 76.38 107 MET A C 1
ATOM 872 O O . MET A 1 107 ? 21.400 -26.207 35.194 1.00 76.38 107 MET A O 1
ATOM 876 N N . LEU A 1 108 ? 21.989 -24.287 34.189 1.00 73.94 108 LEU A N 1
ATOM 877 C CA . LEU A 1 108 ? 22.469 -23.619 35.405 1.00 73.94 108 LEU A CA 1
ATOM 878 C C . LEU A 1 108 ? 21.339 -23.319 36.403 1.00 73.94 108 LEU A C 1
ATOM 880 O O . LEU A 1 108 ? 21.556 -23.391 37.609 1.00 73.94 108 LEU A O 1
ATOM 884 N N . LEU A 1 109 ? 20.131 -23.010 35.921 1.00 76.31 109 LEU A N 1
ATOM 885 C CA . LEU A 1 109 ? 18.959 -22.769 36.771 1.00 76.31 109 LEU A CA 1
ATOM 886 C C . LEU A 1 109 ? 18.343 -24.060 37.335 1.00 76.31 109 LEU A C 1
ATOM 888 O O . LEU A 1 109 ? 17.782 -24.016 38.424 1.00 76.31 109 LEU A O 1
ATOM 892 N N . ARG A 1 110 ? 18.455 -25.199 36.634 1.00 72.62 110 ARG A N 1
ATOM 893 C CA . ARG A 1 110 ? 17.987 -26.519 37.115 1.00 72.62 110 ARG A CA 1
ATOM 894 C C . ARG A 1 110 ? 18.960 -27.224 38.066 1.00 72.62 110 ARG A C 1
ATOM 896 O O . ARG A 1 110 ? 18.600 -28.249 38.628 1.00 72.62 110 ARG A O 1
ATOM 903 N N . GLY A 1 111 ? 20.182 -26.713 38.213 1.00 58.06 111 GLY A N 1
ATOM 904 C CA . GLY A 1 111 ? 21.201 -27.239 39.128 1.00 58.06 111 GLY A CA 1
ATOM 905 C C . GLY A 1 111 ? 21.171 -26.636 40.539 1.00 58.06 111 GLY A C 1
ATOM 906 O O . GLY A 1 111 ? 22.179 -26.728 41.235 1.00 58.06 111 GLY A O 1
ATOM 907 N N . LYS A 1 112 ? 20.068 -25.987 40.936 1.00 51.84 112 LYS A N 1
ATOM 908 C CA . LYS A 1 112 ? 19.794 -25.542 42.311 1.00 51.84 112 LYS A CA 1
ATOM 909 C C . LYS A 1 112 ? 18.684 -26.375 42.928 1.00 51.84 112 LYS A C 1
ATOM 911 O O . LYS A 1 112 ? 17.711 -26.655 42.194 1.00 51.84 112 LYS A O 1
#

Secondary structure (DSSP, 8-state):
-----S------PPPPGGGSHHHHHT-SSEEEEEE-TTS-EEEE----TTGGGS-HHHHHHHHHHHHH---STTSS-TTS-THHHHHHHHHHHHHHHHHHHHHHHHHHHHT-

Foldseek 3Di:
DDPPPPPPPPVPPQLDCVNLVVLVVLVQKDFPVDADPVRFTDIDGDDRPCPVVDDPVSVCSVVSNSRPDDPPVPVPDVPDDDCVVVVVVVVVVVVVVVVVVVVVVVVVVVVD